Protein AF-A0A5P9HKP5-F1 (afdb_monomer)

Secondary structure (DSSP, 8-state):
----HHHHHHHHHHHHHHHHHHHHHHHHHH--HHHHHHHHHHHHHHHHHHHHHHHHHHHHHHHT-

Sequence (65 aa):
MKNNSKLALYVSLTVLIGIPIGFLIATLATGDWRFFMYGAWGGFMGGFPGLVFSMVAMRREKAGV

Mean predicted aligned error: 6.94 Å

pLDDT: mean 82.3, std 8.69, range [45.09, 90.25]

Structure (mmCIF, N/CA/C/O backbone):
data_AF-A0A5P9HKP5-F1
#
_entry.id   AF-A0A5P9HKP5-F1
#
loop_
_atom_site.group_PDB
_atom_site.id
_atom_site.type_symbol
_atom_site.label_atom_id
_atom_site.label_alt_id
_atom_site.label_comp_id
_atom_site.label_asym_id
_atom_site.label_entity_id
_atom_site.label_seq_id
_atom_site.pdbx_PDB_ins_code
_atom_site.Cartn_x
_atom_site.Cartn_y
_atom_site.Cartn_z
_atom_site.occupancy
_atom_site.B_iso_or_equiv
_atom_site.auth_seq_id
_atom_site.auth_comp_id
_atom_site.auth_asym_id
_atom_site.auth_atom_id
_atom_site.pdbx_PDB_model_num
ATOM 1 N N . MET A 1 1 ? -26.730 2.730 2.469 1.00 45.09 1 MET A N 1
ATOM 2 C CA . MET A 1 1 ? -25.591 1.945 1.943 1.00 45.09 1 MET A CA 1
ATOM 3 C C . MET A 1 1 ? -25.163 0.974 3.032 1.00 45.09 1 MET A C 1
ATOM 5 O O . MET A 1 1 ? -24.768 1.438 4.092 1.00 45.09 1 MET A O 1
ATOM 9 N N . LYS A 1 2 ? -25.333 -0.343 2.855 1.00 51.00 2 LYS A N 1
ATOM 10 C CA . LYS A 1 2 ? -24.889 -1.321 3.863 1.00 51.00 2 LYS A CA 1
ATOM 11 C C . LYS A 1 2 ? -23.358 -1.323 3.827 1.00 51.00 2 LYS A C 1
ATOM 13 O O . LYS A 1 2 ? -22.782 -1.700 2.810 1.00 51.00 2 LYS A O 1
ATOM 18 N N . ASN A 1 3 ? -22.730 -0.767 4.858 1.00 60.50 3 ASN A N 1
ATOM 19 C CA . ASN A 1 3 ? -21.296 -0.502 4.901 1.00 60.50 3 ASN A CA 1
ATOM 20 C C . ASN A 1 3 ? -20.547 -1.846 4.930 1.00 60.50 3 ASN A C 1
ATOM 22 O O . ASN A 1 3 ? -20.389 -2.455 5.981 1.00 60.50 3 ASN A O 1
ATOM 26 N N . ASN A 1 4 ? -20.166 -2.381 3.767 1.00 78.50 4 ASN A N 1
ATOM 27 C CA . ASN A 1 4 ? -19.446 -3.652 3.680 1.00 78.50 4 ASN A CA 1
ATOM 28 C C . ASN A 1 4 ? -17.963 -3.409 3.985 1.00 78.50 4 ASN A C 1
ATOM 30 O O . ASN A 1 4 ? -17.114 -3.467 3.095 1.00 78.50 4 ASN A O 1
ATOM 34 N N . SER A 1 5 ? -17.654 -3.163 5.261 1.00 77.19 5 SER A N 1
ATOM 35 C CA . SER A 1 5 ? -16.301 -2.946 5.794 1.00 77.19 5 SER A CA 1
ATOM 36 C C . SER A 1 5 ? -15.316 -4.036 5.338 1.00 77.19 5 SER A C 1
ATOM 38 O O . SER A 1 5 ? -14.149 -3.760 5.073 1.00 77.19 5 SER A O 1
ATOM 40 N N . LYS A 1 6 ? -15.804 -5.274 5.155 1.00 80.25 6 LYS A N 1
ATOM 41 C CA . LYS A 1 6 ? -15.030 -6.394 4.593 1.00 80.25 6 LYS A CA 1
ATOM 42 C C . LYS A 1 6 ? -14.606 -6.158 3.141 1.00 80.25 6 LYS A C 1
ATOM 44 O O . LYS A 1 6 ? -13.460 -6.425 2.803 1.00 80.25 6 LYS A O 1
ATOM 49 N N . LEU A 1 7 ? -15.505 -5.661 2.289 1.00 85.44 7 LEU A N 1
ATOM 50 C CA . LEU A 1 7 ? -15.221 -5.414 0.872 1.00 85.44 7 LEU A CA 1
ATOM 51 C C . LEU A 1 7 ? -14.217 -4.270 0.705 1.00 85.44 7 LEU A C 1
ATOM 53 O O . LEU A 1 7 ? -13.289 -4.396 -0.086 1.00 85.44 7 LEU A O 1
ATOM 57 N N . ALA A 1 8 ? -14.345 -3.208 1.505 1.00 84.06 8 ALA A N 1
ATOM 58 C CA . ALA A 1 8 ? -13.364 -2.124 1.540 1.00 84.06 8 ALA A CA 1
ATOM 59 C C . ALA A 1 8 ? -11.964 -2.638 1.919 1.00 84.06 8 ALA A C 1
ATOM 61 O O . ALA A 1 8 ? -10.985 -2.314 1.251 1.00 84.06 8 ALA A O 1
ATOM 62 N N . LEU A 1 9 ? -11.880 -3.526 2.915 1.00 84.88 9 LEU A N 1
ATOM 63 C CA . LEU A 1 9 ? -10.618 -4.124 3.342 1.00 84.88 9 LEU A CA 1
ATOM 64 C C . LEU A 1 9 ? -10.001 -5.028 2.265 1.00 84.88 9 LEU A C 1
ATOM 66 O O . LEU A 1 9 ? -8.800 -4.935 2.014 1.00 84.88 9 LEU A O 1
ATOM 70 N N . TYR A 1 10 ? -10.814 -5.847 1.588 1.00 88.81 10 TYR A N 1
ATOM 71 C CA . TYR A 1 10 ? -10.360 -6.651 0.449 1.00 88.81 10 TYR A CA 1
ATOM 72 C C . TYR A 1 10 ? -9.806 -5.777 -0.674 1.00 88.81 10 TYR A C 1
ATOM 74 O O . TYR A 1 10 ? -8.697 -6.022 -1.133 1.00 88.81 10 TYR A O 1
ATOM 82 N N . VAL A 1 11 ? -10.530 -4.727 -1.070 1.00 87.31 11 VAL A N 1
ATOM 83 C CA . VAL A 1 11 ? -10.078 -3.803 -2.119 1.00 87.31 11 VAL A CA 1
ATOM 84 C C . VAL A 1 11 ? -8.776 -3.115 -1.710 1.00 87.31 11 VAL A C 1
ATOM 86 O O . VAL A 1 11 ? -7.835 -3.083 -2.499 1.00 87.31 11 VAL A O 1
ATOM 89 N N . SER A 1 12 ? -8.673 -2.620 -0.473 1.00 85.19 12 SER A N 1
ATOM 90 C CA . SER A 1 12 ? -7.439 -2.000 0.021 1.00 85.19 12 SER A CA 1
ATOM 91 C C . SER A 1 12 ? -6.256 -2.970 0.028 1.00 85.19 12 SER A C 1
ATOM 93 O O . SER A 1 12 ? -5.170 -2.583 -0.391 1.00 85.19 12 SER A O 1
ATOM 95 N N . LEU A 1 13 ? -6.449 -4.232 0.431 1.00 86.44 13 LEU A N 1
ATOM 96 C CA . LEU A 1 13 ? -5.409 -5.268 0.362 1.00 86.44 13 LEU A CA 1
ATOM 97 C C . LEU A 1 13 ? -5.003 -5.585 -1.081 1.00 86.44 13 LEU A C 1
ATOM 99 O O . LEU A 1 13 ? -3.813 -5.674 -1.377 1.00 86.44 13 LEU A O 1
ATOM 103 N N . THR A 1 14 ? -5.974 -5.727 -1.986 1.00 87.75 14 THR A N 1
ATOM 104 C CA . THR A 1 14 ? -5.708 -5.982 -3.405 1.00 87.75 14 THR A CA 1
ATOM 105 C C . THR A 1 14 ? -4.921 -4.840 -4.032 1.00 87.75 14 THR A C 1
ATOM 107 O O . THR A 1 14 ? -3.986 -5.100 -4.778 1.00 87.75 14 THR A O 1
ATOM 110 N N . VAL A 1 15 ? -5.236 -3.587 -3.708 1.00 85.88 15 VAL A N 1
ATOM 111 C CA . VAL A 1 15 ? -4.482 -2.420 -4.188 1.00 85.88 15 VAL A CA 1
ATOM 112 C C . VAL A 1 15 ? -3.076 -2.395 -3.584 1.00 85.88 15 VAL A C 1
ATOM 114 O O . VAL A 1 15 ? -2.103 -2.203 -4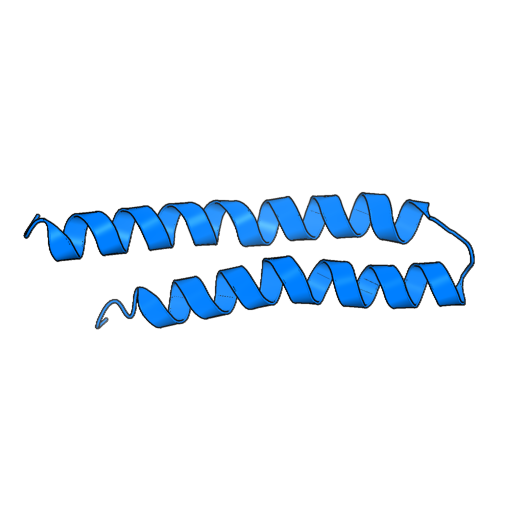.313 1.00 85.88 15 VAL A O 1
ATOM 117 N N . LEU A 1 16 ? -2.957 -2.653 -2.277 1.00 85.56 16 LEU A N 1
ATOM 118 C CA . LEU A 1 16 ? -1.683 -2.624 -1.560 1.00 85.56 16 LEU A CA 1
ATOM 119 C C . LEU A 1 16 ? -0.701 -3.695 -2.050 1.00 85.56 16 LEU A C 1
ATOM 121 O O . LEU A 1 16 ? 0.500 -3.468 -2.002 1.00 85.56 16 LEU A O 1
ATOM 125 N N . ILE A 1 17 ? -1.191 -4.846 -2.514 1.00 87.12 17 ILE A N 1
ATOM 126 C CA . ILE A 1 17 ? -0.353 -5.964 -2.977 1.00 87.12 17 ILE A CA 1
ATOM 127 C C . ILE A 1 17 ? -0.254 -5.991 -4.509 1.00 87.12 17 ILE A C 1
ATOM 129 O O . ILE A 1 17 ? 0.825 -6.188 -5.065 1.00 87.12 17 ILE A O 1
ATOM 133 N N . GLY A 1 18 ? -1.363 -5.757 -5.206 1.00 87.25 18 GLY A N 1
ATOM 134 C CA . GLY A 1 18 ? -1.450 -5.832 -6.662 1.00 87.25 18 GLY A CA 1
ATOM 135 C C . GLY A 1 18 ? -0.656 -4.740 -7.374 1.00 87.25 18 GLY A C 1
ATOM 136 O O . GLY A 1 18 ? 0.018 -5.037 -8.359 1.00 87.25 18 GLY A O 1
ATOM 137 N N . ILE A 1 19 ? -0.669 -3.501 -6.861 1.00 86.44 19 ILE A N 1
ATOM 138 C CA . ILE A 1 19 ? 0.119 -2.408 -7.452 1.00 86.44 19 ILE A CA 1
ATOM 139 C C . ILE A 1 19 ? 1.627 -2.712 -7.370 1.00 86.44 19 ILE A C 1
ATOM 141 O O . ILE A 1 19 ? 2.275 -2.697 -8.420 1.00 86.44 19 ILE A O 1
ATOM 145 N N . PRO A 1 20 ? 2.208 -3.062 -6.203 1.00 85.06 20 PRO A N 1
ATOM 146 C CA . PRO A 1 20 ? 3.620 -3.436 -6.127 1.00 85.06 20 PRO A CA 1
ATOM 147 C C . PRO A 1 20 ? 4.005 -4.611 -7.021 1.00 85.06 20 PRO A C 1
ATOM 149 O O . PRO A 1 20 ? 5.070 -4.570 -7.626 1.00 85.06 20 PRO A O 1
ATOM 152 N N . ILE A 1 21 ? 3.152 -5.634 -7.151 1.00 89.69 21 ILE A N 1
ATOM 153 C CA . ILE A 1 21 ? 3.425 -6.778 -8.036 1.00 89.69 21 ILE A CA 1
ATOM 154 C C . ILE A 1 21 ? 3.506 -6.331 -9.501 1.00 89.69 21 ILE A C 1
ATOM 156 O O . ILE A 1 21 ? 4.439 -6.719 -10.203 1.00 89.69 21 ILE A O 1
ATOM 160 N N . GLY A 1 22 ? 2.577 -5.490 -9.966 1.00 87.94 22 GLY A N 1
ATOM 161 C CA . GLY A 1 22 ? 2.614 -4.963 -11.334 1.00 87.94 22 GLY A CA 1
ATOM 162 C C . GLY A 1 22 ? 3.884 -4.155 -11.611 1.00 87.94 22 GLY A C 1
ATOM 163 O O . GLY A 1 22 ? 4.547 -4.351 -12.629 1.00 87.94 22 GLY A O 1
ATOM 164 N N . PHE A 1 23 ? 4.275 -3.301 -10.664 1.00 85.19 23 PHE A N 1
ATOM 165 C CA . PHE A 1 23 ? 5.514 -2.536 -10.766 1.00 85.19 23 PHE A CA 1
ATOM 166 C C . PHE A 1 23 ? 6.774 -3.400 -10.650 1.00 85.19 23 PHE A C 1
ATOM 168 O O . PHE A 1 23 ? 7.771 -3.091 -11.295 1.00 85.19 23 PHE A O 1
ATOM 175 N N . LEU A 1 24 ? 6.736 -4.500 -9.895 1.00 86.38 24 LEU A N 1
ATOM 176 C CA . LEU A 1 24 ? 7.840 -5.457 -9.821 1.00 86.38 24 LEU A CA 1
ATOM 177 C C . LEU A 1 24 ? 8.063 -6.126 -11.179 1.00 86.38 24 LEU A C 1
ATOM 179 O O . LEU A 1 24 ? 9.195 -6.186 -11.647 1.00 86.38 24 LEU A O 1
ATOM 183 N N . ILE A 1 25 ? 6.988 -6.566 -11.840 1.00 89.94 25 ILE A N 1
ATOM 184 C CA . ILE A 1 25 ? 7.057 -7.134 -13.195 1.00 89.94 25 ILE A CA 1
ATOM 185 C C . ILE A 1 25 ? 7.628 -6.099 -14.175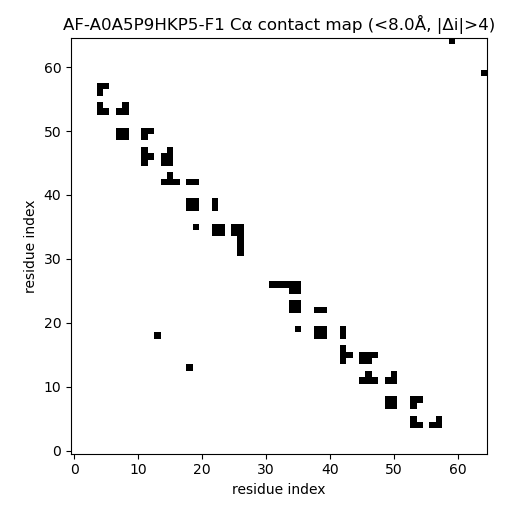 1.00 89.94 25 ILE A C 1
ATOM 187 O O . ILE A 1 25 ? 8.522 -6.423 -14.955 1.00 89.94 25 ILE A O 1
ATOM 191 N N . ALA A 1 26 ? 7.175 -4.844 -14.099 1.00 86.56 26 ALA A N 1
ATOM 192 C CA . ALA A 1 26 ? 7.699 -3.762 -14.931 1.00 86.56 26 ALA A CA 1
ATOM 193 C C . ALA A 1 26 ? 9.192 -3.482 -14.667 1.00 86.56 26 ALA A C 1
ATOM 195 O O . ALA A 1 26 ? 9.958 -3.288 -15.610 1.00 86.56 26 ALA A O 1
ATOM 196 N N . THR A 1 27 ? 9.635 -3.511 -13.408 1.00 89.19 27 THR A N 1
ATOM 197 C CA . THR A 1 27 ? 11.052 -3.365 -13.042 1.00 89.19 27 THR A CA 1
ATOM 198 C C . THR A 1 27 ? 11.891 -4.534 -13.540 1.00 89.19 27 THR A C 1
ATOM 200 O O . THR A 1 27 ? 12.971 -4.306 -14.071 1.00 89.19 27 THR A O 1
ATOM 203 N N . LEU A 1 28 ? 11.401 -5.771 -13.442 1.00 90.00 28 LEU A N 1
ATOM 204 C CA . LEU A 1 28 ? 12.102 -6.938 -13.983 1.00 90.00 28 LEU A CA 1
ATOM 205 C C . LEU A 1 28 ? 12.206 -6.882 -15.515 1.00 90.00 28 LEU A C 1
ATOM 207 O O . LEU A 1 28 ? 13.228 -7.277 -16.066 1.00 90.00 28 LEU A O 1
ATOM 211 N N . ALA A 1 29 ? 11.183 -6.357 -16.197 1.00 90.25 29 ALA A N 1
ATOM 212 C CA . ALA A 1 29 ? 11.181 -6.203 -17.651 1.00 90.25 29 ALA A CA 1
ATOM 213 C C . ALA A 1 29 ? 12.085 -5.058 -18.147 1.00 90.25 29 ALA A C 1
ATOM 215 O O . ALA A 1 29 ? 12.675 -5.162 -19.219 1.00 90.25 29 ALA A O 1
ATOM 216 N N . THR A 1 30 ? 12.192 -3.963 -17.388 1.00 89.00 30 THR A N 1
ATOM 217 C CA . THR A 1 30 ? 12.965 -2.764 -17.776 1.00 89.00 30 THR A CA 1
ATOM 218 C C . THR A 1 30 ? 14.375 -2.719 -17.186 1.00 89.00 30 THR A C 1
ATOM 220 O O . THR A 1 30 ? 15.200 -1.934 -17.643 1.00 89.00 30 THR A O 1
ATOM 223 N N . GLY A 1 31 ? 14.657 -3.522 -16.157 1.00 89.25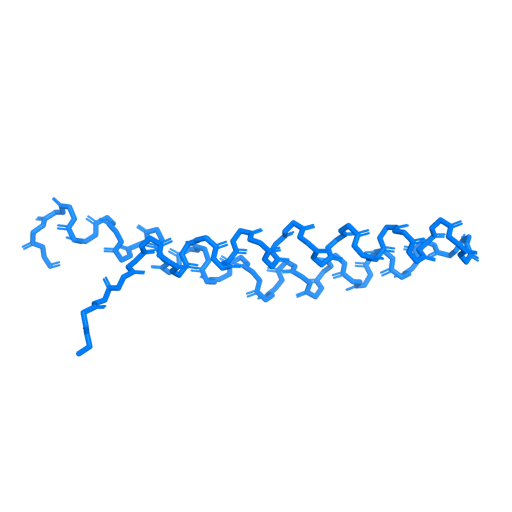 31 GLY A N 1
ATOM 224 C CA . GLY A 1 31 ? 15.885 -3.458 -15.359 1.00 89.25 31 GLY A CA 1
ATOM 225 C C . GLY A 1 31 ? 15.975 -2.232 -14.438 1.00 89.25 31 GLY A C 1
ATOM 226 O O . GLY A 1 31 ? 16.949 -2.093 -13.698 1.00 89.25 31 GLY A O 1
ATOM 227 N N . ASP A 1 32 ? 14.975 -1.345 -14.458 1.00 88.06 32 ASP A N 1
ATOM 228 C CA . ASP A 1 32 ? 14.979 -0.103 -13.694 1.00 88.06 32 ASP A CA 1
ATOM 229 C C . ASP A 1 32 ? 14.145 -0.233 -12.413 1.00 88.06 32 ASP A C 1
ATOM 231 O O . ASP A 1 32 ? 12.910 -0.293 -12.411 1.00 88.06 32 ASP A O 1
ATOM 235 N N . TRP A 1 33 ? 14.850 -0.244 -11.285 1.00 83.31 33 TRP A N 1
ATOM 236 C CA . TRP A 1 33 ? 14.284 -0.356 -9.941 1.00 83.31 33 TRP A CA 1
ATOM 237 C C . TRP A 1 33 ? 13.521 0.890 -9.487 1.00 83.31 33 TRP A C 1
ATOM 239 O O . TRP A 1 33 ? 12.743 0.819 -8.533 1.00 83.31 33 TRP A O 1
ATOM 249 N N . ARG A 1 34 ? 13.681 2.023 -10.182 1.00 85.12 34 ARG A N 1
ATOM 250 C CA . ARG A 1 34 ? 12.940 3.255 -9.886 1.00 85.12 34 ARG A CA 1
ATOM 251 C C . ARG A 1 34 ? 11.443 3.073 -10.121 1.00 85.12 34 ARG A C 1
ATOM 253 O O .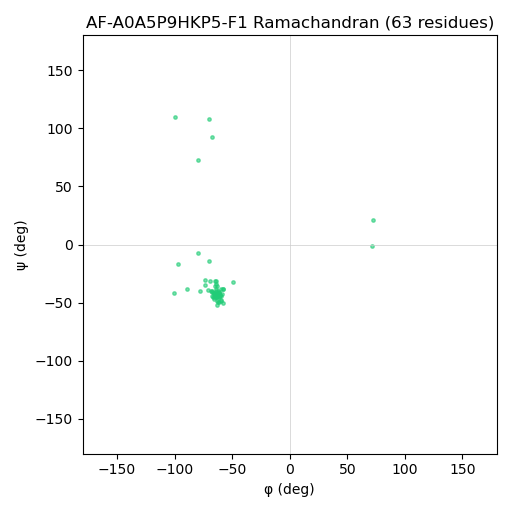 ARG A 1 34 ? 10.657 3.611 -9.346 1.00 85.12 34 ARG A O 1
ATOM 260 N N . PHE A 1 35 ? 11.041 2.272 -11.114 1.00 78.06 35 PHE A N 1
ATOM 261 C CA . PHE A 1 35 ? 9.630 1.929 -11.325 1.00 78.06 35 PHE A CA 1
ATOM 262 C C . PHE A 1 35 ? 9.033 1.257 -10.089 1.00 78.06 35 PHE A C 1
ATOM 264 O O . PHE A 1 35 ? 8.013 1.719 -9.579 1.00 78.06 35 PHE A O 1
ATOM 271 N N . PHE A 1 36 ? 9.698 0.236 -9.550 1.00 81.44 36 PHE A N 1
ATOM 272 C CA . PHE A 1 36 ? 9.268 -0.420 -8.322 1.00 81.44 36 PHE A CA 1
ATOM 273 C C . PHE A 1 36 ? 9.248 0.532 -7.126 1.00 81.44 36 PHE A C 1
ATOM 275 O O . PHE A 1 36 ? 8.253 0.561 -6.411 1.00 81.44 36 PHE A O 1
ATOM 282 N N . MET A 1 37 ? 10.276 1.363 -6.929 1.00 81.44 37 MET A N 1
ATOM 283 C CA . MET A 1 37 ? 10.312 2.302 -5.799 1.00 81.44 37 MET A CA 1
ATOM 284 C C . MET A 1 37 ? 9.173 3.333 -5.838 1.00 81.44 37 MET A C 1
ATOM 286 O O . MET A 1 37 ? 8.468 3.502 -4.841 1.00 81.44 37 MET A O 1
ATOM 290 N N . TYR A 1 38 ? 8.956 4.004 -6.974 1.00 81.94 38 TYR A N 1
ATOM 291 C CA . TYR A 1 38 ? 7.889 5.005 -7.097 1.00 81.94 38 TYR A CA 1
ATOM 292 C C . TYR A 1 38 ? 6.497 4.368 -7.102 1.00 81.94 38 TYR A C 1
ATOM 294 O O . TYR A 1 38 ? 5.572 4.882 -6.469 1.00 81.94 38 TYR A O 1
ATOM 302 N N . GLY A 1 39 ? 6.349 3.225 -7.770 1.00 77.44 39 GLY A N 1
ATOM 303 C CA . GLY A 1 39 ? 5.094 2.487 -7.830 1.00 77.44 39 GLY A CA 1
ATOM 304 C C . GLY A 1 39 ? 4.681 1.884 -6.492 1.00 77.44 39 GLY A C 1
ATOM 305 O O . GLY A 1 39 ? 3.515 1.974 -6.110 1.00 77.44 39 GLY A O 1
ATOM 306 N N . ALA A 1 40 ? 5.633 1.329 -5.737 1.00 79.62 40 ALA A N 1
ATOM 307 C CA . ALA A 1 40 ? 5.390 0.820 -4.392 1.00 79.62 40 ALA A CA 1
ATOM 308 C C . ALA A 1 40 ? 4.982 1.946 -3.437 1.00 79.62 40 ALA A C 1
ATOM 310 O O . ALA A 1 40 ? 4.054 1.764 -2.651 1.00 79.62 40 ALA A O 1
ATOM 311 N N . TRP A 1 41 ? 5.605 3.125 -3.541 1.00 81.25 41 TRP A N 1
ATOM 312 C CA . TRP A 1 41 ? 5.215 4.287 -2.741 1.00 81.25 41 TRP A CA 1
ATOM 313 C C . TRP A 1 41 ? 3.793 4.768 -3.068 1.00 81.25 41 TRP A C 1
ATOM 315 O O . TRP A 1 41 ? 2.987 4.982 -2.161 1.00 81.25 41 TRP A O 1
ATOM 325 N N . GLY A 1 42 ? 3.447 4.869 -4.356 1.00 79.31 42 GLY A N 1
ATOM 326 C CA . GLY A 1 42 ? 2.093 5.219 -4.794 1.00 79.31 42 GLY A CA 1
ATOM 327 C C . GLY A 1 42 ? 1.040 4.192 -4.359 1.00 79.31 42 GLY A C 1
ATOM 328 O O . GLY A 1 42 ? -0.013 4.561 -3.839 1.00 79.31 42 GLY A O 1
ATOM 329 N N . GLY A 1 43 ? 1.342 2.897 -4.495 1.00 76.75 43 GLY A N 1
ATOM 330 C CA . GLY A 1 43 ? 0.474 1.808 -4.038 1.00 76.75 43 GLY A CA 1
ATOM 331 C C . GLY A 1 43 ? 0.289 1.793 -2.520 1.00 76.75 43 GLY A C 1
ATOM 332 O O . GLY A 1 43 ? -0.826 1.588 -2.036 1.00 76.75 43 G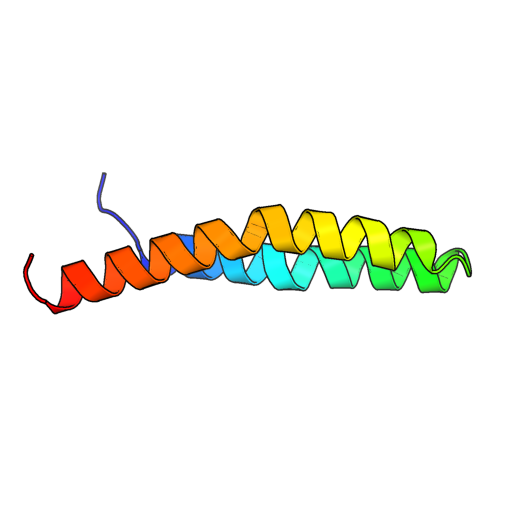LY A O 1
ATOM 333 N N . PHE A 1 44 ? 1.349 2.090 -1.765 1.00 80.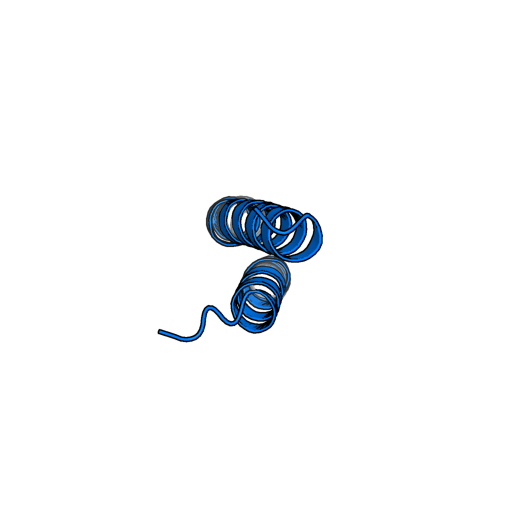44 44 PHE A N 1
ATOM 334 C CA . PHE A 1 44 ? 1.281 2.237 -0.315 1.00 80.44 44 PHE A CA 1
ATOM 335 C C . PHE A 1 44 ? 0.371 3.402 0.082 1.00 80.44 44 PHE A C 1
ATOM 337 O O . PHE A 1 44 ? -0.545 3.210 0.876 1.00 80.44 44 PHE A O 1
ATOM 344 N N . MET A 1 45 ? 0.539 4.583 -0.520 1.00 81.81 45 MET A N 1
ATOM 345 C CA . MET A 1 45 ? -0.316 5.739 -0.225 1.00 81.81 45 MET A CA 1
ATOM 346 C C . MET A 1 45 ? -1.780 5.544 -0.642 1.00 81.81 45 MET A C 1
ATOM 348 O O . MET A 1 45 ? -2.668 6.058 0.033 1.00 81.81 45 MET A O 1
ATOM 352 N N . GLY A 1 46 ? -2.054 4.787 -1.706 1.00 77.94 46 GLY A N 1
ATOM 353 C CA . GLY A 1 46 ? -3.424 4.481 -2.129 1.00 77.94 46 GLY A CA 1
ATOM 354 C C . GLY A 1 46 ? -4.108 3.396 -1.287 1.00 77.94 46 GLY A C 1
ATOM 355 O O . GLY A 1 46 ? -5.290 3.510 -0.967 1.00 77.94 46 GLY A O 1
ATOM 356 N N . GLY A 1 47 ? -3.381 2.340 -0.913 1.00 78.88 47 GLY A N 1
ATOM 357 C CA . GLY A 1 47 ? -3.937 1.180 -0.207 1.00 78.88 47 GLY A CA 1
ATOM 358 C C . GLY A 1 47 ? -3.930 1.305 1.318 1.00 78.88 47 GLY A C 1
ATOM 359 O O . GLY A 1 47 ? -4.888 0.894 1.974 1.00 78.88 47 GLY A O 1
ATOM 360 N N . PHE A 1 48 ? -2.878 1.886 1.902 1.00 85.69 48 PHE A N 1
ATOM 361 C CA . PHE A 1 48 ? -2.668 1.902 3.353 1.00 85.69 48 PHE A CA 1
ATOM 362 C C . PHE A 1 48 ? -3.731 2.709 4.116 1.00 85.69 48 PHE A C 1
ATOM 364 O O . PHE A 1 48 ? -4.293 2.166 5.072 1.00 85.69 48 PHE A O 1
ATOM 371 N N . PRO A 1 49 ? -4.102 3.942 3.706 1.00 88.50 49 PRO A N 1
ATOM 372 C CA . PRO A 1 49 ? -5.156 4.688 4.389 1.00 88.50 49 PRO A CA 1
ATOM 373 C C . PRO A 1 49 ? -6.498 3.9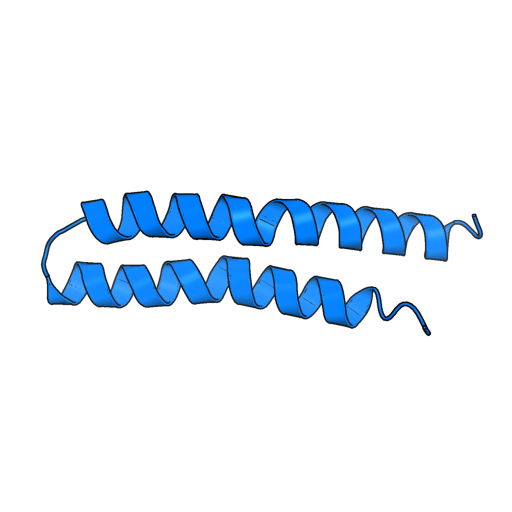53 4.345 1.00 88.50 49 PRO A C 1
ATOM 375 O O . PRO A 1 49 ? -7.159 3.830 5.373 1.00 88.50 49 PRO A O 1
ATOM 378 N N . GLY A 1 50 ? -6.874 3.394 3.188 1.00 83.44 50 GLY A N 1
ATOM 379 C CA . GLY A 1 50 ? -8.104 2.608 3.039 1.00 83.44 50 GLY A CA 1
ATOM 380 C C . GLY A 1 50 ? -8.139 1.383 3.957 1.00 83.44 50 GLY A C 1
ATOM 381 O O . GLY A 1 50 ? -9.169 1.090 4.569 1.00 83.44 50 GLY A O 1
ATOM 382 N N . LEU A 1 51 ? -6.993 0.723 4.140 1.00 86.31 51 LEU A N 1
ATOM 383 C CA . LEU A 1 51 ? -6.839 -0.407 5.053 1.00 86.31 51 LEU A CA 1
ATOM 384 C C . LEU A 1 51 ? -7.012 0.035 6.517 1.00 86.31 51 LEU A C 1
ATOM 386 O O . LEU A 1 51 ? -7.772 -0.589 7.259 1.00 86.31 51 LEU A O 1
ATOM 390 N N . VAL A 1 52 ? -6.390 1.150 6.921 1.00 88.06 52 VAL A N 1
ATOM 391 C CA . VAL A 1 52 ? -6.538 1.735 8.268 1.00 88.06 52 VAL A CA 1
ATOM 392 C C . VAL A 1 52 ? -7.987 2.133 8.544 1.00 88.06 52 VAL A C 1
ATOM 394 O O . VAL A 1 52 ? -8.543 1.729 9.566 1.00 88.06 52 VAL A O 1
ATOM 397 N N . PHE A 1 53 ? -8.633 2.859 7.629 1.00 87.88 53 PHE A N 1
ATOM 398 C CA . PHE A 1 53 ? -10.034 3.258 7.782 1.00 87.88 53 PHE A CA 1
ATOM 399 C C . PHE A 1 53 ? -10.967 2.049 7.864 1.00 87.88 53 PHE A C 1
ATOM 401 O O . PHE A 1 53 ? -11.847 2.019 8.724 1.00 87.88 53 PHE A O 1
ATOM 408 N N . SER A 1 54 ? -10.738 1.021 7.045 1.00 85.62 54 SER A N 1
ATOM 409 C CA . SER A 1 54 ? -11.522 -0.219 7.083 1.00 85.62 54 SER A CA 1
ATOM 410 C C . SER A 1 54 ? -11.340 -0.965 8.409 1.00 85.62 54 SER A C 1
ATOM 412 O O . SER A 1 54 ? -12.315 -1.433 8.997 1.00 85.62 54 SER A O 1
ATOM 414 N N . MET A 1 55 ? -10.114 -1.034 8.940 1.00 86.06 55 MET A N 1
ATOM 415 C CA . MET A 1 55 ? -9.842 -1.628 10.254 1.00 86.06 55 MET A CA 1
ATOM 416 C C . MET A 1 55 ? -10.510 -0.857 11.394 1.00 86.06 55 MET A C 1
ATOM 418 O O . MET A 1 55 ? -11.081 -1.475 12.295 1.00 86.06 55 MET A O 1
ATOM 422 N N . VAL A 1 56 ? -10.464 0.476 11.360 1.00 88.69 56 VAL A N 1
ATOM 423 C CA . VAL A 1 56 ? -11.128 1.331 12.354 1.00 88.69 56 VAL A CA 1
ATOM 424 C C . VAL A 1 56 ? -12.647 1.166 12.278 1.00 88.69 56 VAL A C 1
ATOM 426 O O . VAL A 1 56 ? -13.284 0.995 13.317 1.00 88.69 56 VAL A O 1
ATOM 429 N N . ALA A 1 57 ? -13.222 1.141 11.073 1.00 85.19 57 ALA A N 1
ATOM 430 C CA . ALA A 1 57 ? -14.651 0.924 10.859 1.00 85.19 57 ALA A CA 1
ATOM 431 C C . ALA A 1 57 ? -15.108 -0.434 11.413 1.00 85.19 57 ALA A C 1
ATOM 433 O O . ALA A 1 57 ? -16.043 -0.480 12.206 1.00 85.19 57 ALA A O 1
ATOM 434 N N . MET A 1 58 ? -14.392 -1.522 11.107 1.00 83.75 58 MET A N 1
ATOM 435 C CA . MET A 1 58 ? -14.701 -2.848 11.659 1.00 83.75 58 M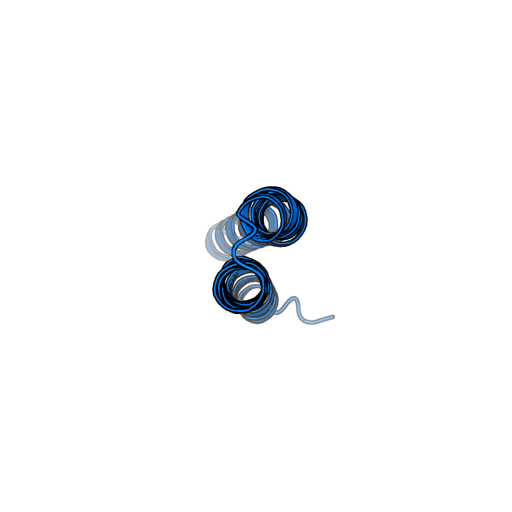ET A CA 1
ATOM 436 C C . MET A 1 58 ? -14.551 -2.915 13.183 1.00 83.75 58 MET A C 1
ATOM 438 O O . MET A 1 58 ? -15.293 -3.642 13.841 1.00 83.75 58 MET A O 1
ATOM 442 N N . ARG A 1 59 ? -13.573 -2.204 13.764 1.00 85.06 59 ARG A N 1
ATOM 443 C CA . ARG A 1 59 ? -13.408 -2.140 15.225 1.00 85.06 59 ARG A CA 1
ATOM 444 C C . ARG A 1 59 ? -14.587 -1.434 15.892 1.00 85.06 59 ARG A C 1
ATOM 446 O O . ARG A 1 59 ? -15.044 -1.920 16.919 1.00 85.06 59 ARG A O 1
ATOM 453 N N . ARG A 1 60 ? -15.086 -0.339 15.309 1.00 83.50 60 ARG A N 1
ATOM 454 C CA . ARG A 1 60 ? -16.284 0.372 15.794 1.00 83.50 60 ARG A CA 1
ATOM 455 C C . ARG A 1 60 ? -17.542 -0.487 15.667 1.00 83.50 60 ARG A C 1
ATOM 457 O O . ARG A 1 60 ? -18.243 -0.682 16.651 1.00 83.50 60 ARG A O 1
ATOM 464 N N . GLU A 1 61 ? -17.711 -1.138 14.516 1.00 81.75 61 GLU A N 1
ATOM 465 C CA . GLU A 1 61 ? -18.814 -2.069 14.247 1.00 81.75 61 GLU A CA 1
ATOM 466 C C . GLU A 1 61 ? -18.845 -3.238 15.255 1.00 81.75 61 GLU A C 1
ATOM 468 O O . GLU A 1 61 ? -19.908 -3.622 15.733 1.00 81.75 61 GLU A O 1
ATOM 473 N N . LYS A 1 62 ? -17.674 -3.763 15.653 1.00 79.50 62 LYS A N 1
ATOM 474 C CA . LYS A 1 62 ? -17.554 -4.778 16.718 1.00 79.50 62 LYS A CA 1
ATOM 475 C C . LYS A 1 62 ? -17.778 -4.234 18.131 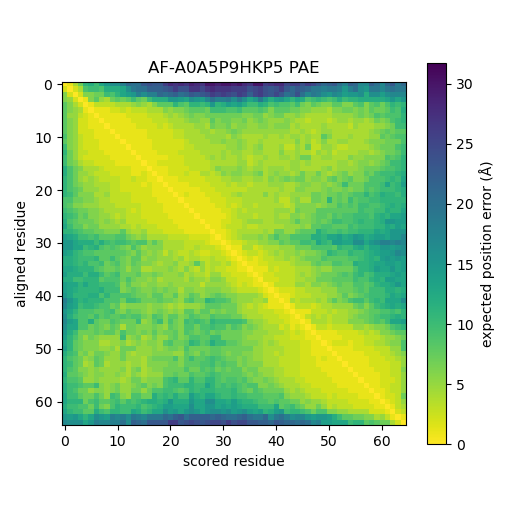1.00 79.50 62 LYS A C 1
ATOM 477 O O . LYS A 1 62 ? -18.209 -4.994 18.991 1.00 79.50 62 LYS A O 1
ATOM 482 N N . ALA A 1 63 ? -17.446 -2.970 18.385 1.00 82.00 63 ALA A N 1
ATOM 483 C CA . ALA A 1 63 ? -17.626 -2.327 19.686 1.00 82.00 63 ALA A CA 1
ATOM 484 C C . ALA A 1 63 ? -19.073 -1.857 19.932 1.00 82.00 63 ALA A C 1
ATOM 486 O O . ALA A 1 63 ? -19.379 -1.432 21.042 1.00 82.00 63 ALA A O 1
ATOM 487 N N . GLY A 1 64 ? -19.954 -1.942 18.926 1.00 67.19 64 GLY A N 1
ATOM 488 C CA . GLY A 1 64 ? -21.347 -1.499 19.022 1.00 67.19 64 GLY A CA 1
ATOM 489 C C . GLY A 1 64 ? -21.516 0.024 19.046 1.00 67.19 64 GLY A C 1
ATOM 490 O O . GLY A 1 64 ? -22.544 0.498 19.526 1.00 67.19 64 GLY A O 1
ATOM 491 N N . VAL A 1 65 ? -20.513 0.769 18.559 1.00 55.59 65 VAL A N 1
ATOM 492 C CA . VAL A 1 65 ? -20.495 2.243 18.464 1.00 55.59 65 VAL A CA 1
ATOM 493 C C . VAL A 1 65 ? -20.639 2.686 17.016 1.00 55.59 65 VAL A C 1
ATOM 495 O O . VAL A 1 65 ? -19.916 2.124 16.160 1.00 55.59 65 VAL A O 1
#

Radius of gyration: 15.06 Å; Cα contacts (8 Å, |Δi|>4): 51; chains: 1; bounding box: 42×13×38 Å

Foldseek 3Di:
DPPPLVVLLVVLVCLLPVQLVVQVVVCVVVVDCVSNVVSNVVSCVRRVVSNVVSVVVVVCVVVVD

Nearest PDB structures (foldseek):
  5jje-assembly1_B  TM=6.479E-01  e=4.176E+00  Natronomonas pharaonis
  5jjf-assembly1_B  TM=5.762E-01  e=4.992E+00  Natronomonas pharaonis

Solvent-accessible surface area (backbone atoms only — not comparable to full-atom values): 3350 Å² total; per-residue (Å²): 130,87,80,54,42,66,56,48,32,51,52,16,51,47,40,43,50,50,40,33,51,55,22,43,54,50,15,71,74,67,72,42,62,62,49,29,56,56,35,36,52,53,19,41,67,64,9,48,58,45,35,53,53,24,53,51,50,48,51,31,63,72,69,78,97